Protein AF-A0A6J8EPA1-F1 (afdb_monomer)

Foldseek 3Di:
DPPDDDPPPPLVPAAEDEPFQDADALDLSCQVVLVCVVPRNHHYPPPFPRAAHNDDDPRGRPTSPPRDDDCVNNPVDDPVVVVVVVVVVVVVVVVVVVVVCVVVVVVVVVVVVVVVVVVVVVVPDDPDDPVDDDPDPDDDDDDPVCVCVCVPPVPDDDD

Mean predicted aligned error: 15.1 Å

Organism: Mytilus coruscus (NCBI:txid42192)

InterPro domains:
  IPR000483 Cysteine-rich flanking region, C-terminal [SM00082] (22-75)
  IPR032675 Leucine-rich repeat domain superfamily [G3DSA:3.80.10.10] (2-78)

Nearest PDB structures (foldseek):
  5zsm-assembly1_B  TM=8.276E-01  e=1.969E-02  Macaca mulatta
  5zsl-assembly1_B  TM=8.264E-01  e=2.258E-02  Macaca mulatta
  8tty-assembly1_B  TM=8.075E-01  e=1.839E-02  Macaca mulatta
  5zsc-assembly1_B  TM=8.285E-01  e=2.417E-02  Macaca mulatta
  5az5-assembly2_C  TM=7.723E-01  e=2.417E-02  Homo sapiens

Radius of gyration: 40.11 Å; Cα contacts (8 Å, |Δi|>4): 91; chains: 1; bounding box: 76×35×105 Å

Structure (mmCIF, N/CA/C/O backbone):
data_AF-A0A6J8EPA1-F1
#
_entry.id   AF-A0A6J8EPA1-F1
#
loop_
_atom_site.group_PDB
_atom_site.id
_atom_site.type_symbol
_atom_site.label_atom_id
_atom_site.label_alt_id
_atom_site.label_comp_id
_atom_site.label_asym_id
_atom_site.label_entity_id
_atom_site.label_seq_id
_atom_site.pdbx_PDB_ins_code
_atom_site.Cartn_x
_atom_site.Cartn_y
_atom_site.Cartn_z
_atom_site.occupancy
_atom_site.B_iso_or_equiv
_atom_site.auth_seq_id
_atom_site.auth_comp_id
_atom_site.auth_asym_id
_atom_site.auth_atom_id
_atom_site.pdbx_PDB_model_num
ATOM 1 N N . MET A 1 1 ? -17.189 4.425 3.101 1.00 43.25 1 MET A N 1
ATOM 2 C CA . MET A 1 1 ? -17.681 3.797 4.345 1.00 43.25 1 MET A CA 1
ATOM 3 C C . MET A 1 1 ? -17.749 2.300 4.118 1.00 43.25 1 MET A C 1
ATOM 5 O O . MET A 1 1 ? -18.581 1.865 3.343 1.00 43.25 1 MET A O 1
ATOM 9 N N . ASN A 1 2 ? -16.855 1.535 4.739 1.00 44.28 2 ASN A N 1
ATOM 10 C CA . ASN A 1 2 ? -16.958 0.081 4.795 1.00 44.28 2 ASN A CA 1
ATOM 11 C C . ASN A 1 2 ? -16.895 -0.291 6.286 1.00 44.28 2 ASN A C 1
ATOM 13 O O . ASN A 1 2 ? -15.820 -0.346 6.874 1.00 44.28 2 ASN A O 1
ATOM 17 N N . LYS A 1 3 ? -18.068 -0.352 6.928 1.00 54.31 3 LYS A N 1
ATOM 18 C CA . LYS A 1 3 ? -18.274 -0.686 8.348 1.00 54.31 3 LYS A CA 1
ATOM 19 C C . LYS A 1 3 ? -19.400 -1.715 8.364 1.00 54.31 3 LYS A C 1
ATOM 21 O O . LYS A 1 3 ? -20.565 -1.368 8.219 1.00 54.31 3 LYS A O 1
ATOM 26 N N . THR A 1 4 ? -19.030 -2.984 8.392 1.00 56.78 4 THR A N 1
ATOM 27 C CA . THR A 1 4 ? -19.782 -4.089 7.784 1.00 56.78 4 THR A CA 1
ATOM 28 C C . THR A 1 4 ? -21.061 -4.558 8.482 1.00 56.78 4 THR A C 1
ATOM 30 O O . THR A 1 4 ? -21.581 -5.580 8.054 1.00 56.78 4 THR A O 1
ATOM 33 N N . SER A 1 5 ? -21.634 -3.884 9.487 1.00 56.91 5 SER A N 1
ATOM 34 C CA . SER A 1 5 ? -22.882 -4.417 10.085 1.00 56.91 5 SER A CA 1
ATOM 35 C C . SER A 1 5 ? -23.675 -3.509 11.033 1.00 56.91 5 SER A C 1
ATOM 37 O O . SER A 1 5 ? -24.444 -4.023 11.841 1.00 56.91 5 SER A O 1
ATOM 39 N N . LEU A 1 6 ? -23.556 -2.184 10.966 1.00 56.22 6 LEU A N 1
ATOM 40 C CA . LEU A 1 6 ? -24.627 -1.340 11.509 1.00 56.22 6 LEU A CA 1
ATOM 41 C C . LEU A 1 6 ? -25.328 -0.721 10.303 1.00 56.22 6 LEU A C 1
ATOM 43 O O . LEU A 1 6 ? -24.658 -0.007 9.551 1.00 56.22 6 LEU A O 1
ATOM 47 N N . PRO A 1 7 ? -26.619 -1.037 10.055 1.00 50.91 7 PRO A N 1
ATOM 48 C CA . PRO A 1 7 ? -27.343 -0.403 8.970 1.00 50.91 7 PRO A CA 1
ATOM 49 C C . PRO A 1 7 ? -27.242 1.107 9.152 1.00 50.91 7 PRO A C 1
ATOM 51 O O . PRO A 1 7 ? -27.019 1.593 10.262 1.00 50.91 7 PRO A O 1
ATOM 54 N N . SER A 1 8 ? -27.435 1.848 8.069 1.00 50.97 8 SER A N 1
ATOM 55 C CA . SER A 1 8 ? -27.544 3.308 8.030 1.00 50.97 8 SER A CA 1
ATOM 56 C C . SER A 1 8 ? -28.725 3.863 8.851 1.00 50.97 8 SER A C 1
ATOM 58 O O . SER A 1 8 ? -29.326 4.865 8.476 1.00 50.97 8 SER A O 1
ATOM 60 N N . ILE A 1 9 ? -29.090 3.222 9.964 1.00 55.19 9 ILE A N 1
ATOM 61 C CA . ILE A 1 9 ? -29.705 3.871 11.109 1.00 55.19 9 ILE A CA 1
ATOM 62 C C . ILE A 1 9 ? -28.778 5.030 11.436 1.00 55.19 9 ILE A C 1
ATOM 64 O O . ILE A 1 9 ? -27.605 4.839 11.766 1.00 55.19 9 ILE A O 1
ATOM 68 N N . SER A 1 10 ? -29.300 6.239 11.282 1.00 60.09 10 SER A N 1
ATOM 69 C CA . SER A 1 10 ? -28.633 7.432 11.761 1.00 60.09 10 SER A CA 1
ATOM 70 C C . SER A 1 10 ? -28.301 7.203 13.232 1.00 60.09 10 SER A C 1
ATOM 72 O O . SER A 1 10 ? -29.181 7.243 14.089 1.00 60.09 10 SER A O 1
ATOM 74 N N . LEU A 1 11 ? -27.027 6.943 13.540 1.00 64.62 11 LEU A N 1
ATOM 75 C CA . LEU A 1 11 ? -26.559 6.838 14.924 1.00 64.62 11 LEU A CA 1
ATOM 76 C C . LEU A 1 11 ? -26.873 8.125 15.708 1.00 64.62 11 LEU A C 1
ATOM 78 O O . LEU A 1 11 ? -26.832 8.111 16.932 1.00 64.62 11 LEU A O 1
ATOM 82 N N . ASN A 1 12 ? -27.232 9.211 15.013 1.00 67.50 12 ASN A N 1
ATOM 83 C CA . ASN A 1 12 ? -27.652 10.476 15.600 1.00 67.50 12 ASN A CA 1
ATOM 84 C C . ASN A 1 12 ? -29.032 10.412 16.276 1.00 67.50 12 ASN A C 1
ATOM 86 O O . ASN A 1 12 ? -29.280 11.232 17.150 1.00 67.50 12 ASN A O 1
ATOM 90 N N . SER A 1 13 ? -29.926 9.487 15.895 1.00 78.12 13 SER A N 1
ATOM 91 C CA . SER A 1 13 ? -31.251 9.329 16.528 1.00 78.12 13 SER A CA 1
ATOM 92 C C . SER A 1 13 ? -31.332 8.133 17.477 1.00 78.12 13 SER A C 1
ATOM 94 O O . SER A 1 13 ? -32.401 7.824 17.998 1.00 78.12 13 SER A O 1
ATOM 96 N N . LEU A 1 14 ? -30.228 7.408 17.663 1.00 82.00 14 LEU A N 1
ATOM 97 C CA . LEU A 1 14 ? -30.185 6.235 18.522 1.00 82.00 14 LEU A CA 1
ATOM 98 C C . LEU A 1 14 ? -29.968 6.680 19.975 1.00 82.00 14 LEU A C 1
ATOM 100 O O . LEU A 1 14 ? -28.921 7.221 20.305 1.00 82.00 14 LEU A O 1
ATOM 104 N N . GLU A 1 15 ? -30.936 6.449 20.858 1.00 86.62 15 GLU A N 1
ATOM 105 C CA . GLU A 1 15 ? -30.803 6.848 22.270 1.00 86.62 15 GLU A CA 1
ATOM 106 C C . GLU A 1 15 ? -30.093 5.791 23.114 1.00 86.62 15 GLU A C 1
ATOM 108 O O . GLU A 1 15 ? -29.244 6.111 23.947 1.00 86.62 15 GLU A O 1
ATOM 113 N N . GLN A 1 16 ? -30.422 4.517 22.892 1.00 90.50 16 GLN A N 1
ATOM 114 C CA . GLN A 1 16 ? -29.855 3.402 23.638 1.00 90.50 16 GLN A CA 1
ATOM 115 C C . GLN A 1 16 ? -29.625 2.179 22.758 1.00 90.50 16 GLN A C 1
ATOM 117 O O . GLN A 1 16 ? -30.369 1.917 21.814 1.00 90.50 16 GLN A O 1
ATOM 122 N N . ILE A 1 17 ? -28.602 1.403 23.103 1.00 89.44 17 ILE A N 1
ATOM 123 C CA . ILE A 1 17 ? -28.270 0.145 22.443 1.00 89.44 17 ILE A CA 1
ATOM 124 C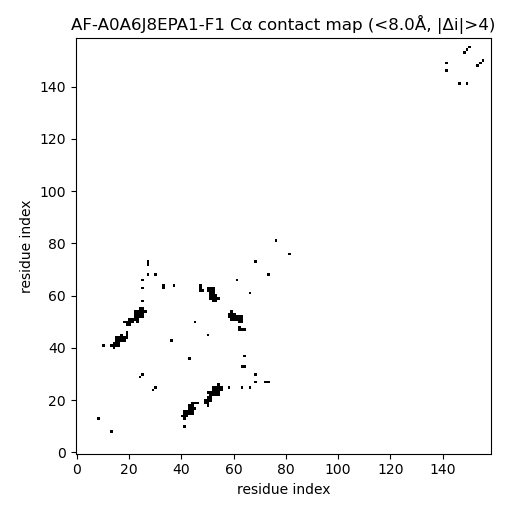 C . ILE A 1 17 ? -27.850 -0.893 23.484 1.00 89.44 17 ILE A C 1
ATOM 126 O O . ILE A 1 17 ? -27.118 -0.586 24.425 1.00 89.44 17 ILE A O 1
ATOM 130 N N . ASN A 1 18 ? -28.312 -2.133 23.327 1.00 91.75 18 ASN A N 1
ATOM 131 C CA . ASN A 1 18 ? -27.897 -3.258 24.159 1.00 91.75 18 ASN A CA 1
ATOM 132 C C . ASN A 1 18 ? -27.276 -4.344 23.281 1.00 91.75 18 ASN A C 1
ATOM 134 O O . ASN A 1 18 ? -27.971 -4.987 22.503 1.00 91.75 18 ASN A O 1
ATOM 138 N N . LEU A 1 19 ? -25.970 -4.544 23.427 1.00 90.69 19 LEU A N 1
ATOM 139 C CA . LEU A 1 19 ? -25.207 -5.605 22.775 1.00 90.69 19 LEU A CA 1
ATOM 140 C C . LEU A 1 19 ? -24.506 -6.501 23.812 1.00 90.69 19 LEU A C 1
ATOM 142 O O . LEU A 1 19 ? -23.521 -7.158 23.477 1.00 90.69 19 LEU A O 1
ATOM 146 N N . GLY A 1 20 ? -24.980 -6.524 25.060 1.00 92.44 20 GLY A N 1
ATOM 147 C CA . GLY A 1 20 ? -24.394 -7.348 26.116 1.00 92.44 20 GLY A CA 1
ATOM 148 C C . GLY A 1 20 ? -24.365 -8.839 25.761 1.00 92.44 20 GLY A C 1
ATOM 149 O O . GLY A 1 20 ? -25.250 -9.348 25.083 1.00 92.44 20 GLY A O 1
ATOM 150 N N . ASP A 1 21 ? -23.327 -9.523 26.233 1.00 91.50 21 ASP A N 1
ATOM 151 C CA . ASP A 1 21 ? -23.055 -10.961 26.106 1.00 91.50 21 ASP A CA 1
ATOM 152 C C . ASP A 1 21 ? -22.854 -11.481 24.672 1.00 91.50 21 ASP A C 1
ATOM 154 O O . ASP A 1 21 ? -22.813 -12.692 24.428 1.00 91.50 21 ASP A O 1
ATOM 158 N N . ASN A 1 22 ? -22.632 -10.572 23.719 1.00 91.19 22 ASN A N 1
ATOM 159 C CA . ASN A 1 22 ? -22.296 -10.934 22.347 1.00 91.19 22 ASN A CA 1
ATOM 160 C C . ASN A 1 22 ? -20.846 -11.440 22.185 1.00 91.19 22 ASN A C 1
ATOM 162 O O . ASN A 1 22 ? -19.944 -11.045 22.928 1.00 91.19 22 ASN A O 1
ATOM 166 N N . PRO A 1 23 ? -20.592 -12.304 21.182 1.00 89.12 23 PRO A N 1
ATOM 167 C CA . PRO A 1 23 ? -19.263 -12.786 20.798 1.00 89.12 23 PRO A CA 1
ATOM 168 C C . PRO A 1 23 ? -18.389 -11.706 20.141 1.00 89.12 23 PRO A C 1
ATOM 170 O O . PRO A 1 23 ? -18.108 -11.769 18.944 1.00 89.12 23 PRO A O 1
ATOM 173 N N . PHE A 1 24 ? -17.926 -10.708 20.888 1.00 88.62 24 PHE A N 1
ATOM 174 C CA . PHE A 1 24 ? -17.080 -9.667 20.303 1.00 88.62 24 PHE A CA 1
ATOM 175 C C . PHE A 1 24 ? -15.730 -10.237 19.861 1.00 88.62 24 PHE A C 1
ATOM 177 O O . PHE A 1 24 ? -14.979 -10.784 20.666 1.00 88.62 24 PHE A O 1
ATOM 184 N N . SER A 1 25 ? -15.392 -10.104 18.581 1.00 87.25 25 SER A N 1
ATOM 185 C CA . SER A 1 25 ? -14.037 -10.405 18.121 1.00 87.25 25 SER A CA 1
ATOM 186 C C . SER A 1 25 ? -13.156 -9.183 18.374 1.00 87.25 25 SER A C 1
ATOM 188 O O . SER A 1 25 ? -13.495 -8.079 17.962 1.00 87.25 25 SER A O 1
ATOM 190 N N . CYS A 1 26 ? -12.055 -9.352 19.102 1.00 87.31 26 CYS A N 1
ATOM 191 C CA . CYS A 1 26 ? -11.146 -8.257 19.439 1.00 87.31 26 CYS A CA 1
ATOM 192 C C . CYS A 1 26 ? -9.965 -8.282 18.477 1.00 87.31 26 CYS A C 1
ATOM 194 O O . CYS A 1 26 ? -8.890 -8.796 18.771 1.00 87.31 26 CYS A O 1
ATOM 196 N N . THR A 1 27 ? -10.232 -7.787 17.268 1.00 84.44 27 THR A N 1
ATOM 197 C CA . THR A 1 27 ? -9.284 -7.756 16.153 1.00 84.44 27 THR A CA 1
ATOM 198 C C . THR A 1 27 ? -9.091 -6.331 15.644 1.00 84.44 27 THR A C 1
ATOM 200 O O . THR A 1 27 ? -9.939 -5.459 15.853 1.00 84.44 27 THR A O 1
ATOM 203 N N . CYS A 1 28 ? -8.011 -6.105 14.895 1.00 83.75 28 CYS A N 1
ATOM 204 C CA . CYS A 1 28 ? -7.730 -4.818 14.257 1.00 83.75 28 CYS A CA 1
ATOM 205 C C . CYS A 1 28 ? -8.856 -4.342 13.328 1.00 83.75 28 CYS A C 1
ATOM 207 O O . CYS A 1 28 ? -9.150 -3.150 13.275 1.00 83.75 28 CYS A O 1
ATOM 209 N N . ASN A 1 29 ? -9.567 -5.267 12.677 1.00 80.06 29 ASN A N 1
ATOM 210 C CA . ASN A 1 29 ? -10.701 -4.947 11.805 1.00 80.06 29 ASN A CA 1
ATOM 211 C C . ASN A 1 29 ? -11.899 -4.354 12.568 1.00 80.06 29 ASN A C 1
ATOM 213 O O . ASN A 1 29 ? -12.747 -3.686 11.978 1.00 80.06 29 ASN A O 1
ATOM 217 N N . GLN A 1 30 ? -11.976 -4.581 13.881 1.00 82.62 30 GLN A N 1
ATOM 218 C CA . GLN A 1 30 ? -13.045 -4.097 14.758 1.00 82.62 30 GLN A CA 1
ATOM 219 C C . GLN A 1 30 ? -12.618 -2.915 15.635 1.00 82.62 30 GLN A C 1
ATOM 221 O O . GLN A 1 30 ? -13.439 -2.410 16.400 1.00 82.62 30 GLN A O 1
ATOM 226 N N . LYS A 1 31 ? -11.385 -2.406 15.473 1.00 82.38 31 LYS A N 1
ATOM 227 C CA . LYS A 1 31 ? -10.864 -1.236 16.203 1.00 82.38 31 LYS A CA 1
ATOM 228 C C . LYS A 1 31 ? -11.830 -0.045 16.167 1.00 82.38 31 LYS A C 1
ATOM 230 O O . LYS A 1 31 ? -12.138 0.523 17.213 1.00 82.38 31 LYS A O 1
ATOM 235 N N . TRP A 1 32 ? -12.406 0.243 14.997 1.00 83.31 32 TRP A N 1
ATOM 236 C CA . TRP A 1 32 ? -13.365 1.340 14.811 1.00 83.31 32 TRP A CA 1
ATOM 237 C C . TRP A 1 32 ? -14.588 1.255 15.740 1.00 83.31 32 TRP A C 1
ATOM 239 O O . TRP A 1 32 ? -15.135 2.281 16.137 1.00 83.31 32 TRP A O 1
ATOM 249 N N . PHE A 1 33 ? -15.057 0.043 16.055 1.00 84.50 33 PHE A N 1
ATOM 250 C CA . PHE A 1 33 ? -16.249 -0.167 16.875 1.00 84.50 33 PHE A CA 1
ATOM 251 C C . PHE A 1 33 ? -15.939 0.097 18.347 1.00 84.50 33 PHE A C 1
ATOM 253 O O . PHE A 1 33 ? -16.724 0.740 19.041 1.00 84.50 33 PHE A O 1
ATOM 260 N N . PHE A 1 34 ? -14.765 -0.334 18.809 1.00 83.06 34 PHE A N 1
ATOM 261 C CA . PHE A 1 34 ? -14.302 -0.058 20.167 1.00 83.06 34 PHE A CA 1
ATOM 262 C C . PHE A 1 34 ? -14.043 1.434 20.383 1.00 83.06 34 PHE A C 1
ATOM 264 O O . PHE A 1 34 ? -14.408 1.976 21.424 1.00 83.06 34 PHE A O 1
ATOM 271 N N . GLU A 1 35 ? -13.476 2.119 19.389 1.00 83.88 35 GLU A N 1
ATOM 272 C CA . GLU A 1 35 ? -13.328 3.578 19.407 1.00 83.88 35 GLU A CA 1
ATOM 273 C C . GLU A 1 35 ? -14.687 4.284 19.429 1.00 83.88 35 GLU A C 1
ATOM 275 O O . GLU A 1 35 ? -14.893 5.200 20.224 1.00 83.88 35 GLU A O 1
ATOM 280 N N . TRP A 1 36 ? -15.647 3.810 18.629 1.00 86.12 36 TRP A N 1
ATOM 281 C CA . TRP A 1 36 ? -17.006 4.347 18.632 1.00 86.12 36 TRP A CA 1
ATOM 282 C C . TRP A 1 36 ? -17.689 4.190 19.997 1.00 86.12 36 TRP A C 1
ATOM 284 O O . TRP A 1 36 ? -18.250 5.160 20.498 1.00 86.12 36 TRP A O 1
ATOM 294 N N . ILE A 1 37 ? -17.592 3.022 20.643 1.00 87.44 37 ILE A N 1
ATOM 295 C CA . ILE A 1 37 ? -18.129 2.788 21.998 1.00 87.44 37 ILE A CA 1
ATOM 296 C C . ILE A 1 37 ? -17.572 3.800 23.012 1.00 87.44 37 ILE A C 1
ATOM 298 O O . ILE A 1 37 ? -18.309 4.254 23.882 1.00 87.44 37 ILE A O 1
ATOM 302 N N . LYS A 1 38 ? -16.286 4.160 22.908 1.00 84.00 38 LYS A N 1
ATOM 303 C CA . LYS A 1 38 ? -15.630 5.107 23.829 1.00 84.00 38 LYS A CA 1
ATOM 304 C C . LYS A 1 38 ? -16.076 6.559 23.617 1.00 84.00 38 LYS A C 1
ATOM 306 O O . LYS A 1 38 ? -15.969 7.355 24.543 1.00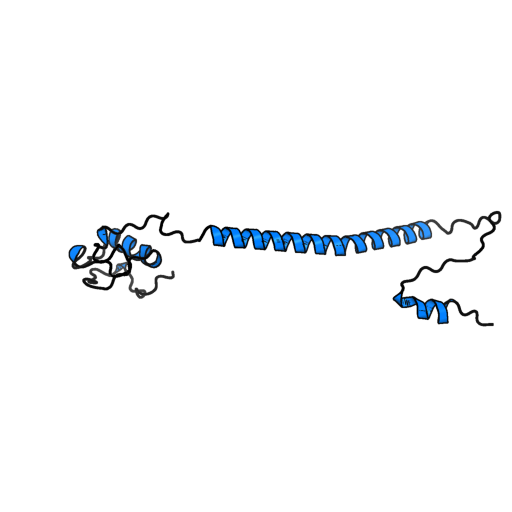 84.00 38 LYS A O 1
ATOM 311 N N . GLN A 1 39 ? -16.539 6.911 22.417 1.00 85.69 39 GLN A N 1
ATOM 312 C CA . GLN A 1 39 ? -16.836 8.296 22.021 1.00 85.69 39 GLN A CA 1
ATOM 313 C C . GLN A 1 39 ? -18.333 8.582 21.828 1.00 85.69 39 GLN A C 1
ATOM 315 O O . GLN A 1 39 ? -18.739 9.741 21.740 1.00 85.69 39 GLN A O 1
ATOM 320 N N . THR A 1 40 ? -19.161 7.544 21.713 1.00 85.62 40 THR A N 1
ATOM 321 C CA . THR A 1 40 ? -20.586 7.687 21.412 1.00 85.62 40 THR A CA 1
ATOM 322 C C . THR A 1 40 ? -21.370 8.287 22.579 1.00 85.62 40 THR A C 1
ATOM 324 O O . THR A 1 40 ? -21.091 8.020 23.744 1.00 85.62 40 THR A O 1
ATOM 327 N N . LYS A 1 41 ? -22.397 9.082 22.258 1.00 86.19 41 LYS A N 1
ATOM 328 C CA . LYS A 1 41 ? -23.375 9.601 23.233 1.00 86.19 41 LYS A CA 1
ATOM 329 C C . LYS A 1 41 ? -24.548 8.642 23.467 1.00 86.19 41 LYS A C 1
ATOM 331 O O . LYS A 1 41 ? -25.353 8.873 24.363 1.00 86.19 41 LYS A O 1
ATOM 336 N N . VAL A 1 42 ? -24.651 7.584 22.659 1.00 88.31 42 VAL A N 1
ATOM 337 C CA . VAL A 1 42 ? -25.691 6.556 22.781 1.00 88.31 42 VAL A CA 1
ATOM 338 C C . VAL A 1 42 ? -25.515 5.817 24.107 1.00 88.31 42 VAL A C 1
ATOM 340 O O . VAL A 1 42 ? -24.413 5.378 24.437 1.00 88.31 42 VAL A O 1
ATOM 343 N N . LYS A 1 43 ? -26.598 5.616 24.859 1.00 91.56 43 LYS A N 1
ATOM 344 C CA . LYS A 1 43 ? -26.574 4.844 26.105 1.00 91.56 43 LYS A CA 1
ATOM 345 C C . LYS A 1 43 ? -26.341 3.361 25.810 1.00 91.56 43 LYS A C 1
ATOM 347 O O . LYS A 1 43 ? -27.222 2.671 25.298 1.00 91.56 43 LYS A O 1
ATOM 352 N N . ILE A 1 44 ? -25.171 2.848 26.177 1.00 92.25 44 ILE A N 1
ATOM 353 C CA . ILE A 1 44 ? -24.828 1.435 25.993 1.00 92.25 44 ILE A CA 1
ATOM 354 C C . ILE A 1 44 ? -25.247 0.641 27.233 1.00 92.25 44 ILE A C 1
ATOM 356 O O . ILE A 1 44 ? -24.617 0.700 28.290 1.00 92.25 44 ILE A O 1
ATOM 360 N N . VAL A 1 45 ? -26.331 -0.119 27.113 1.00 93.88 45 VAL A N 1
ATOM 361 C CA . VAL A 1 45 ? -26.896 -0.898 28.218 1.00 93.88 45 VAL A CA 1
ATOM 362 C C . VAL A 1 45 ? -25.950 -2.039 28.589 1.00 93.88 45 VAL A C 1
ATOM 364 O O . VAL A 1 45 ? -25.517 -2.808 27.730 1.00 93.88 45 VAL A O 1
ATOM 367 N N . GLY A 1 46 ? -25.636 -2.156 29.883 1.00 91.31 46 GLY A N 1
ATOM 368 C CA . GLY A 1 46 ? -24.806 -3.234 30.432 1.00 91.31 46 GLY A CA 1
ATOM 369 C C . GLY A 1 46 ? -23.297 -3.093 30.190 1.00 91.31 46 GLY A C 1
ATOM 370 O O . GLY A 1 46 ? -22.543 -3.991 30.571 1.00 91.31 46 GLY A O 1
ATOM 371 N N . TYR A 1 47 ? -22.842 -2.001 29.571 1.00 91.88 47 TYR A N 1
ATOM 372 C CA . TYR A 1 47 ? -21.418 -1.703 29.413 1.00 91.88 47 TYR A CA 1
ATOM 373 C C . TYR A 1 47 ? -20.835 -1.129 30.718 1.00 91.88 47 TYR A C 1
ATOM 375 O O . TYR A 1 47 ? -21.507 -0.328 31.367 1.00 91.88 47 TYR A O 1
ATOM 383 N N . PRO A 1 48 ? -19.608 -1.509 31.129 1.00 91.94 48 PRO A N 1
ATOM 384 C CA . PRO A 1 48 ? -18.676 -2.418 30.446 1.00 91.94 48 PRO A CA 1
ATOM 385 C C . PRO A 1 48 ? -18.850 -3.910 30.789 1.00 91.94 48 PRO A C 1
ATOM 387 O O . PRO A 1 48 ? -18.287 -4.763 30.109 1.00 91.94 48 PRO A O 1
ATOM 390 N N . ASN A 1 49 ? -19.628 -4.254 31.817 1.00 93.75 49 ASN A N 1
ATOM 391 C CA . ASN A 1 49 ? -19.573 -5.576 32.459 1.00 93.75 49 ASN A CA 1
ATOM 392 C C . ASN A 1 49 ? -20.035 -6.750 31.572 1.00 93.75 49 ASN A C 1
ATOM 394 O O . ASN A 1 49 ? -19.528 -7.864 31.714 1.00 93.75 49 ASN A O 1
ATOM 398 N N . ARG A 1 50 ? -20.974 -6.515 30.649 1.00 93.81 50 ARG A N 1
ATOM 399 C CA . ARG A 1 50 ? -21.499 -7.537 29.720 1.00 93.81 50 ARG A CA 1
ATOM 400 C C . ARG A 1 50 ? -20.778 -7.553 28.369 1.00 93.81 50 ARG A C 1
ATOM 402 O O . ARG A 1 50 ? -21.253 -8.165 27.424 1.00 93.81 50 ARG A O 1
ATOM 409 N N . TYR A 1 51 ? -19.653 -6.855 28.235 1.00 91.94 51 TYR A N 1
ATOM 410 C CA . TYR A 1 51 ? -18.966 -6.674 26.956 1.00 91.94 51 TYR A CA 1
ATOM 411 C C . TYR A 1 51 ? -17.561 -7.252 27.060 1.00 91.94 51 TYR A C 1
ATOM 413 O O . TYR A 1 51 ? -16.653 -6.609 27.590 1.00 91.94 51 TYR A O 1
ATOM 421 N N . LYS A 1 52 ? -17.392 -8.481 26.560 1.00 91.25 52 LYS A N 1
ATOM 422 C CA . LYS A 1 52 ? -16.138 -9.242 26.643 1.00 91.25 52 LYS A CA 1
ATOM 423 C C . LYS A 1 52 ? -15.698 -9.787 25.287 1.00 91.25 52 LYS A C 1
ATOM 425 O O . LYS A 1 52 ? -16.532 -10.172 24.469 1.00 91.25 52 LYS A O 1
ATOM 430 N N . CYS A 1 53 ? -14.390 -9.854 25.074 1.00 89.94 53 CYS A N 1
ATOM 431 C CA . CYS A 1 53 ? -13.782 -10.445 23.889 1.00 89.94 53 CYS A CA 1
ATOM 432 C C . CYS A 1 53 ? -13.982 -11.974 23.865 1.00 89.94 53 CYS A C 1
ATOM 434 O O . CYS A 1 53 ? -13.790 -12.652 24.878 1.00 89.94 53 CYS A O 1
ATOM 436 N N . ARG A 1 54 ? -14.345 -12.525 22.699 1.00 87.25 54 ARG A N 1
ATOM 437 C CA . ARG A 1 54 ? -14.513 -13.970 22.448 1.00 87.25 54 ARG A CA 1
ATOM 438 C C . ARG A 1 54 ? -13.408 -14.581 21.565 1.00 87.25 54 ARG A C 1
ATOM 440 O O . ARG A 1 54 ? -13.245 -15.791 21.586 1.00 87.25 54 ARG A O 1
ATOM 447 N N . ASN A 1 55 ? -12.641 -13.778 20.824 1.00 72.75 55 ASN A N 1
ATOM 448 C CA . ASN A 1 55 ? -11.610 -14.218 19.860 1.00 72.75 55 ASN A CA 1
ATOM 449 C C . ASN A 1 55 ? -10.287 -13.463 20.138 1.00 72.75 55 ASN A C 1
ATOM 451 O O . ASN A 1 55 ? -10.392 -12.284 20.467 1.00 72.75 55 ASN A O 1
ATOM 455 N N . SER A 1 56 ? -9.041 -13.952 20.019 1.00 58.03 56 SER A N 1
ATOM 456 C CA . SER A 1 56 ? -8.418 -15.287 19.896 1.00 58.03 56 SER A CA 1
ATOM 457 C C . SER A 1 56 ? -7.155 -15.278 20.790 1.00 58.03 56 SER A C 1
ATOM 459 O O . SER A 1 56 ? -6.540 -14.223 20.962 1.00 58.03 56 SER A O 1
ATOM 461 N N . ASN A 1 57 ? -6.762 -16.441 21.308 1.00 63.97 57 ASN A N 1
ATOM 462 C CA . ASN A 1 57 ? -5.533 -16.745 22.059 1.00 63.97 57 ASN A CA 1
ATOM 463 C C . ASN A 1 57 ? -5.386 -16.094 23.454 1.00 63.97 57 ASN A C 1
ATOM 465 O O . ASN A 1 57 ? -5.572 -16.800 24.439 1.00 63.97 57 ASN A O 1
ATOM 469 N N . GLU A 1 58 ? -5.105 -14.793 23.583 1.00 66.44 58 GLU A N 1
ATOM 470 C CA . GLU A 1 58 ? -4.752 -14.175 24.889 1.00 66.44 58 GLU A CA 1
ATOM 471 C C . GLU A 1 58 ? -5.835 -13.266 25.492 1.00 66.44 58 GLU A C 1
ATOM 473 O O . GLU A 1 58 ? -5.790 -12.933 26.673 1.00 66.44 58 GLU A O 1
ATOM 478 N N . LEU A 1 59 ? -6.835 -12.868 24.702 1.00 73.50 59 LEU A N 1
ATOM 479 C CA . LEU A 1 59 ? -7.797 -11.822 25.090 1.00 73.50 59 LEU A CA 1
ATOM 480 C C . LEU A 1 59 ? -9.166 -12.383 25.505 1.00 73.50 59 LEU A C 1
ATOM 482 O O . LEU A 1 59 ? -10.124 -11.630 25.678 1.00 73.50 59 LEU A O 1
ATOM 486 N N . VAL A 1 60 ? -9.303 -13.705 25.635 1.00 81.56 60 VAL A N 1
ATOM 487 C CA . VAL A 1 60 ? -10.591 -14.344 25.945 1.00 81.56 60 VAL A CA 1
ATOM 488 C C . VAL A 1 60 ? -11.087 -13.887 27.316 1.00 81.56 60 VAL A C 1
ATOM 490 O O . VAL A 1 60 ? -10.396 -14.008 28.321 1.00 81.56 60 VAL A O 1
ATOM 493 N N . GLY A 1 61 ? -12.312 -13.361 27.363 1.00 82.81 61 GLY A N 1
ATOM 494 C CA . GLY A 1 61 ? -12.928 -12.896 28.605 1.00 82.81 61 GLY A CA 1
ATOM 495 C C . GLY A 1 61 ? -12.472 -11.510 29.071 1.00 82.81 61 GLY A C 1
ATOM 496 O O . GLY A 1 61 ? -13.070 -10.984 30.012 1.00 82.81 61 GLY A O 1
ATOM 497 N N . GLN A 1 62 ? -11.498 -10.886 28.397 1.00 88.25 62 GLN A N 1
ATOM 498 C CA . GLN A 1 62 ? -11.112 -9.503 28.667 1.00 88.25 62 GLN A CA 1
ATOM 499 C C . GLN A 1 62 ? -12.274 -8.556 28.347 1.00 88.25 62 GLN A C 1
ATOM 501 O O . GLN A 1 62 ? -12.992 -8.736 27.356 1.00 88.25 62 GLN A O 1
ATOM 506 N N . PHE A 1 63 ? -12.468 -7.536 29.183 1.00 90.12 63 PHE A N 1
ATOM 507 C CA . PHE A 1 63 ? -13.483 -6.523 28.933 1.00 90.12 63 PHE A CA 1
ATOM 508 C C . PHE A 1 63 ? -13.105 -5.642 27.744 1.00 90.12 63 PHE A C 1
ATOM 510 O O . PHE A 1 63 ? -11.965 -5.201 27.611 1.00 90.12 63 PHE A O 1
ATOM 517 N N . LEU A 1 64 ? -14.103 -5.291 26.931 1.00 89.50 64 LEU A N 1
ATOM 518 C CA . LEU A 1 64 ? -13.918 -4.409 25.773 1.00 89.50 64 LEU A CA 1
ATOM 519 C C . LEU A 1 64 ? -13.347 -3.035 26.155 1.00 89.50 64 LEU A C 1
ATOM 521 O O . LEU A 1 64 ? -12.641 -2.430 25.353 1.00 89.50 64 LEU A O 1
ATOM 525 N N . LYS A 1 65 ? -13.623 -2.549 27.374 1.00 87.81 65 LYS A N 1
ATOM 526 C CA . LYS A 1 65 ? -13.072 -1.280 27.879 1.00 87.81 65 LYS A CA 1
ATOM 527 C C . LYS A 1 65 ? -11.542 -1.285 27.987 1.00 87.81 65 LYS A C 1
ATOM 529 O O . LYS A 1 65 ? -10.930 -0.236 27.800 1.00 87.81 65 LYS A O 1
ATOM 534 N N . ASP A 1 66 ? -10.957 -2.451 28.25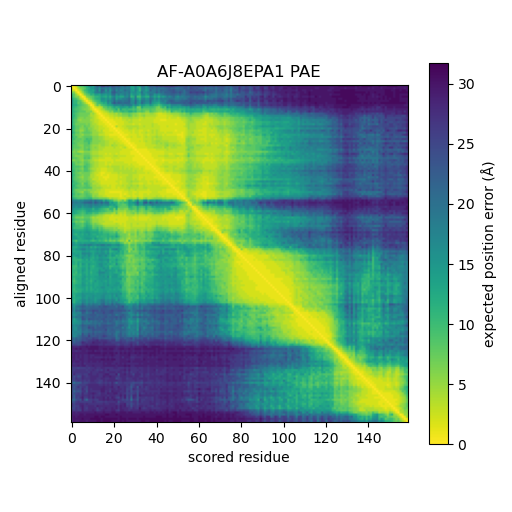5 1.00 87.62 66 ASP A N 1
ATOM 535 C CA . ASP A 1 66 ? -9.528 -2.622 28.524 1.00 87.62 66 ASP A CA 1
ATOM 536 C C . ASP A 1 66 ? -8.762 -3.011 27.248 1.00 87.62 66 ASP A C 1
ATOM 538 O O . ASP A 1 66 ? -7.536 -2.938 27.203 1.00 87.62 66 ASP A O 1
ATOM 542 N N . TYR A 1 67 ? -9.476 -3.381 26.181 1.00 84.69 67 TYR A N 1
ATOM 543 C CA . TYR A 1 67 ? -8.879 -3.631 24.877 1.00 84.69 67 TYR A CA 1
ATOM 544 C C . TYR A 1 67 ? -8.482 -2.301 24.214 1.00 84.69 67 TYR A C 1
ATOM 546 O O . TYR A 1 67 ? -9.321 -1.452 23.884 1.00 84.69 67 TYR A O 1
ATOM 554 N N . ASN A 1 68 ? -7.176 -2.110 24.025 1.00 83.38 68 ASN A N 1
ATOM 555 C CA . ASN A 1 68 ? -6.614 -0.943 23.354 1.00 83.38 68 ASN A CA 1
ATOM 556 C C . ASN A 1 68 ? -5.545 -1.369 22.336 1.00 83.38 68 ASN A C 1
ATOM 558 O O . ASN A 1 68 ? -4.361 -1.398 22.669 1.00 83.38 68 ASN A O 1
ATOM 562 N N . PRO A 1 69 ? -5.943 -1.738 21.109 1.00 79.88 69 PRO A N 1
ATOM 563 C CA . PRO A 1 69 ? -4.991 -2.143 20.089 1.00 79.88 69 PRO A CA 1
ATOM 564 C C . PRO A 1 69 ? -4.146 -0.948 19.627 1.00 79.88 69 PRO A C 1
ATOM 566 O O . PRO A 1 69 ? -4.650 -0.014 18.989 1.00 79.88 69 PRO A O 1
ATOM 569 N N . THR A 1 70 ? -2.850 -0.996 19.928 1.00 77.31 70 THR A N 1
ATOM 570 C CA . THR A 1 70 ? -1.851 -0.037 19.446 1.00 77.31 70 THR A CA 1
ATOM 571 C C . THR A 1 70 ? -1.712 -0.120 17.927 1.00 77.31 70 THR A C 1
ATOM 573 O O . THR A 1 70 ? -1.867 -1.193 17.336 1.00 77.31 70 THR A O 1
ATOM 576 N N . ASP A 1 71 ? -1.371 0.998 17.287 1.00 73.50 71 ASP A N 1
ATOM 577 C CA . ASP A 1 71 ? -1.144 1.043 15.834 1.00 73.50 71 ASP A CA 1
ATOM 578 C C . ASP A 1 71 ? 0.026 0.148 15.393 1.00 73.50 71 ASP A C 1
ATOM 580 O O . ASP A 1 71 ? 0.036 -0.362 14.274 1.00 73.50 71 ASP A O 1
ATOM 584 N N . ASP A 1 72 ? 0.956 -0.143 16.306 1.00 67.62 72 ASP A N 1
ATOM 585 C CA . ASP A 1 72 ? 2.046 -1.095 16.082 1.00 67.62 72 ASP A CA 1
ATOM 586 C C . ASP A 1 72 ? 1.572 -2.546 15.925 1.00 67.62 72 ASP A C 1
ATOM 588 O O . ASP A 1 72 ? 2.171 -3.301 15.158 1.00 67.62 72 ASP A O 1
ATOM 592 N N . ILE A 1 73 ? 0.499 -2.933 16.627 1.00 73.75 73 ILE A N 1
ATOM 593 C CA . ILE A 1 73 ? -0.120 -4.265 1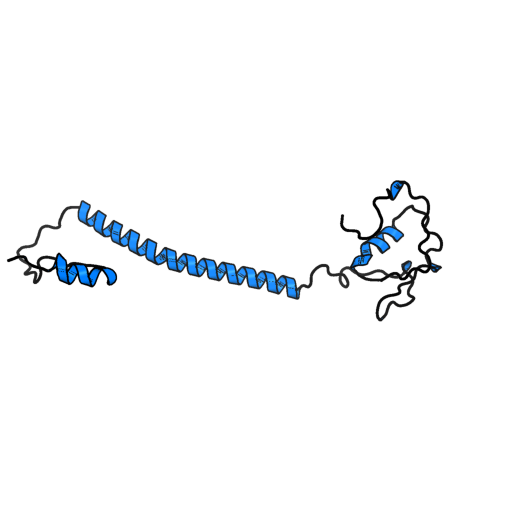6.522 1.00 73.75 73 ILE A CA 1
ATOM 594 C C . ILE A 1 73 ? -1.065 -4.288 15.316 1.00 73.75 73 ILE A C 1
ATOM 596 O O . ILE A 1 73 ? -1.099 -5.251 14.552 1.00 73.75 73 ILE A O 1
ATOM 600 N N . CYS A 1 74 ? -1.798 -3.195 15.104 1.00 79.19 74 CYS A N 1
ATOM 601 C CA . CYS A 1 74 ? -2.753 -3.052 14.015 1.00 79.19 74 CYS A CA 1
ATOM 602 C C . CYS A 1 74 ? -2.183 -2.297 12.822 1.00 79.19 74 CYS A C 1
ATOM 604 O O . CYS A 1 74 ? -2.752 -1.301 12.375 1.00 79.19 74 CYS A O 1
ATOM 606 N N . LYS A 1 75 ? -1.083 -2.811 12.265 1.00 76.00 75 LYS A N 1
ATOM 607 C CA . LYS A 1 75 ? -0.533 -2.264 11.027 1.00 76.00 75 LYS A CA 1
ATOM 608 C C . LYS A 1 75 ? -1.489 -2.568 9.868 1.00 76.00 75 LYS A C 1
ATOM 610 O O . LYS A 1 75 ? -1.733 -3.741 9.585 1.00 76.00 75 LYS A O 1
ATOM 615 N N . PRO A 1 76 ? -2.009 -1.548 9.161 1.00 69.06 76 PRO A N 1
ATOM 616 C CA . PRO A 1 76 ? -2.865 -1.767 7.993 1.00 69.06 76 PRO A CA 1
ATOM 617 C C . PRO A 1 76 ? -2.102 -2.411 6.828 1.00 69.06 76 PRO A C 1
ATOM 619 O O . PRO A 1 76 ? -2.707 -3.031 5.958 1.00 69.06 76 PRO A O 1
ATOM 622 N N . TRP A 1 77 ? -0.773 -2.284 6.827 1.00 71.31 77 TRP A N 1
ATOM 623 C CA . TRP A 1 77 ? 0.108 -2.782 5.781 1.00 71.31 77 TRP A CA 1
ATOM 624 C C . TRP A 1 77 ? 1.229 -3.616 6.386 1.00 71.31 77 TRP A C 1
ATOM 626 O O . TRP A 1 77 ? 1.854 -3.218 7.371 1.00 71.31 77 TRP A O 1
ATOM 636 N N . ASN A 1 78 ? 1.516 -4.761 5.771 1.00 80.19 78 ASN A N 1
ATOM 637 C CA . ASN A 1 78 ? 2.687 -5.545 6.128 1.00 80.19 78 ASN A CA 1
ATOM 638 C C . ASN A 1 78 ? 3.926 -4.912 5.462 1.00 80.19 78 ASN A C 1
ATOM 640 O O . ASN A 1 78 ? 3.977 -4.881 4.229 1.00 80.19 78 ASN A O 1
ATOM 644 N N . PRO A 1 79 ? 4.922 -4.434 6.234 1.00 82.19 79 PRO A N 1
ATOM 645 C CA . PRO A 1 79 ? 6.083 -3.740 5.683 1.00 82.19 79 PRO A CA 1
ATOM 646 C C . PRO A 1 79 ? 6.868 -4.604 4.686 1.00 82.19 79 PRO A C 1
ATOM 648 O O . PRO A 1 79 ? 7.343 -4.097 3.672 1.00 82.19 79 PRO A O 1
ATOM 651 N N . LEU A 1 80 ? 6.938 -5.921 4.907 1.00 83.94 80 LEU A N 1
ATOM 652 C CA . LEU A 1 80 ? 7.604 -6.844 3.984 1.00 83.94 80 LEU A CA 1
ATOM 653 C C . LEU A 1 80 ? 6.872 -6.914 2.640 1.00 83.94 80 LEU A C 1
ATOM 655 O O . LEU A 1 80 ? 7.499 -6.870 1.583 1.00 83.94 80 LEU A O 1
ATOM 659 N N . TYR A 1 81 ? 5.539 -6.955 2.677 1.00 87.38 81 TYR A N 1
ATOM 660 C CA . TYR A 1 81 ? 4.712 -6.969 1.473 1.00 87.38 81 TYR A CA 1
ATOM 661 C C . TYR A 1 81 ? 4.813 -5.649 0.701 1.00 87.38 81 TYR A C 1
ATOM 663 O O . TYR A 1 81 ? 4.985 -5.654 -0.518 1.00 87.38 81 TYR A O 1
ATOM 671 N N . THR A 1 82 ? 4.791 -4.509 1.401 1.00 87.12 82 THR A N 1
ATOM 672 C CA . THR A 1 82 ? 4.970 -3.199 0.757 1.00 87.12 82 THR A CA 1
ATOM 673 C C . THR A 1 82 ? 6.349 -3.062 0.119 1.00 87.12 82 THR A C 1
ATOM 675 O O . THR A 1 82 ? 6.455 -2.563 -0.999 1.00 87.12 82 THR A O 1
ATOM 678 N N . MET A 1 83 ? 7.400 -3.559 0.780 1.00 90.81 83 MET A N 1
ATOM 679 C CA . MET A 1 83 ? 8.752 -3.548 0.220 1.00 90.81 83 MET A CA 1
ATOM 680 C C . MET A 1 83 ? 8.864 -4.433 -1.023 1.00 90.81 83 MET A C 1
ATOM 682 O O . MET A 1 83 ? 9.456 -4.012 -2.016 1.00 90.81 83 MET A O 1
ATOM 686 N N . ALA A 1 84 ? 8.252 -5.619 -1.008 1.00 94.00 84 ALA A N 1
ATOM 687 C CA . ALA A 1 84 ? 8.250 -6.522 -2.155 1.00 94.00 84 ALA A CA 1
ATOM 688 C C . ALA A 1 84 ? 7.576 -5.897 -3.391 1.00 94.00 84 ALA A C 1
ATOM 690 O O . ALA A 1 84 ? 8.113 -5.995 -4.497 1.00 94.00 84 ALA A O 1
ATOM 691 N N . ILE A 1 85 ? 6.441 -5.207 -3.213 1.00 93.75 85 ILE A N 1
ATOM 692 C CA . ILE A 1 85 ? 5.749 -4.510 -4.311 1.00 93.75 85 ILE A CA 1
ATOM 693 C C . ILE A 1 85 ? 6.640 -3.420 -4.907 1.00 93.75 85 ILE A C 1
ATOM 695 O O . ILE A 1 85 ? 6.801 -3.360 -6.124 1.00 93.75 85 ILE A O 1
ATOM 699 N N . VAL A 1 86 ? 7.237 -2.573 -4.064 1.00 95.31 86 VAL A N 1
ATOM 700 C CA . VAL A 1 86 ? 8.074 -1.455 -4.527 1.00 95.31 86 VAL A CA 1
ATOM 701 C C . VAL A 1 86 ? 9.280 -1.962 -5.318 1.00 95.31 86 VAL A C 1
ATOM 703 O O . VAL A 1 86 ? 9.548 -1.462 -6.409 1.00 95.31 86 VAL A O 1
ATOM 706 N N . LEU A 1 87 ? 9.965 -2.994 -4.817 1.00 96.44 87 LEU A N 1
ATOM 707 C CA . LEU A 1 87 ? 11.100 -3.611 -5.511 1.00 96.44 87 LEU A CA 1
ATOM 708 C C . LEU A 1 87 ? 10.691 -4.218 -6.855 1.00 96.44 87 LEU A C 1
ATOM 710 O O . LEU A 1 87 ? 11.398 -4.053 -7.848 1.00 96.44 87 LEU A O 1
ATOM 714 N N . SER A 1 88 ? 9.530 -4.870 -6.902 1.00 96.44 88 SER A N 1
ATOM 715 C CA . SER A 1 88 ? 9.005 -5.464 -8.133 1.00 96.44 88 SER A CA 1
ATOM 716 C C . SER A 1 88 ? 8.693 -4.395 -9.182 1.00 96.44 88 SER A C 1
ATOM 718 O O . SER A 1 88 ? 9.103 -4.521 -10.333 1.00 96.44 88 SER A O 1
ATOM 720 N N . LEU A 1 89 ? 8.029 -3.304 -8.786 1.00 97.25 89 LEU A N 1
ATOM 721 C CA . LEU A 1 89 ? 7.713 -2.188 -9.684 1.00 97.25 89 LEU A CA 1
ATOM 722 C C . LEU A 1 89 ? 8.974 -1.504 -10.220 1.00 97.25 89 LEU A C 1
ATOM 724 O O . LEU A 1 89 ? 9.043 -1.173 -11.403 1.00 97.25 89 LEU A O 1
ATOM 728 N N . PHE A 1 90 ? 9.982 -1.326 -9.365 1.00 97.31 90 PHE A N 1
ATOM 729 C CA . PHE A 1 90 ? 11.261 -0.744 -9.759 1.00 97.31 90 PHE A CA 1
ATOM 730 C C . PHE A 1 90 ? 12.047 -1.657 -10.713 1.00 97.31 90 PHE A C 1
ATOM 732 O O . PHE A 1 90 ? 12.626 -1.191 -11.690 1.00 97.31 90 PHE A O 1
ATOM 739 N N . GLY A 1 91 ? 12.018 -2.973 -10.487 1.00 97.12 91 GLY A N 1
ATOM 740 C CA . GLY A 1 91 ? 12.616 -3.942 -11.4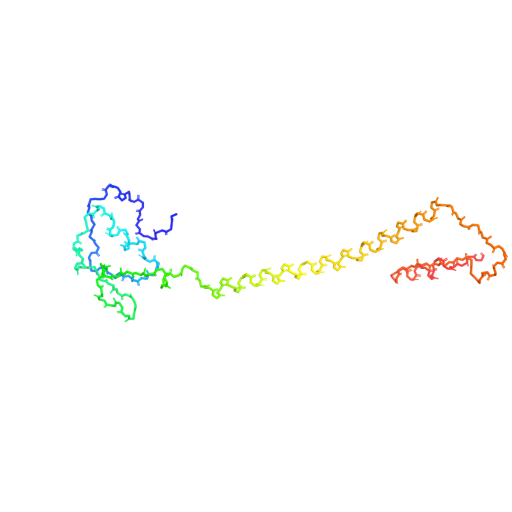06 1.00 97.12 91 GLY A CA 1
ATOM 741 C C . GLY A 1 91 ? 11.963 -3.909 -12.789 1.00 97.12 91 GLY A C 1
ATOM 742 O O . GLY A 1 91 ? 12.657 -3.857 -13.804 1.00 97.12 91 GLY A O 1
ATOM 743 N N . VAL A 1 92 ? 10.627 -3.871 -12.842 1.00 97.94 92 VAL A N 1
ATOM 744 C CA . VAL A 1 92 ? 9.880 -3.795 -14.108 1.00 97.94 92 VAL A CA 1
ATOM 745 C C . VAL A 1 92 ? 10.179 -2.495 -14.855 1.00 97.94 92 VAL A C 1
ATOM 747 O O . VAL A 1 92 ? 10.411 -2.536 -16.063 1.00 97.94 92 VAL A O 1
ATOM 750 N N . SER A 1 93 ? 10.225 -1.350 -14.168 1.00 96.75 93 SER A N 1
ATOM 751 C CA . SER A 1 93 ? 10.517 -0.071 -14.825 1.00 96.75 93 SER A CA 1
ATOM 752 C C . SER A 1 93 ? 11.922 -0.045 -15.435 1.00 96.75 93 SER A C 1
ATOM 754 O O . SER A 1 93 ? 12.079 0.399 -16.572 1.00 96.75 93 SER A O 1
ATOM 756 N N . ILE A 1 94 ? 12.926 -0.598 -14.744 1.00 97.38 94 ILE A N 1
ATOM 757 C CA . ILE A 1 94 ? 14.290 -0.732 -15.275 1.00 97.38 94 ILE A CA 1
ATOM 758 C C . ILE A 1 94 ? 14.310 -1.613 -16.525 1.00 97.38 94 ILE A C 1
ATOM 760 O O . ILE A 1 94 ? 14.901 -1.223 -17.532 1.00 97.38 94 ILE A O 1
ATOM 764 N N . LEU A 1 95 ? 13.653 -2.775 -16.493 1.00 96.94 95 LEU A N 1
ATOM 765 C CA . LEU A 1 95 ? 13.602 -3.678 -17.646 1.00 96.94 95 LEU A CA 1
ATOM 766 C C . LEU A 1 95 ? 12.971 -3.000 -18.866 1.00 96.94 95 LEU A C 1
ATOM 768 O O . LEU A 1 95 ? 13.515 -3.089 -19.967 1.00 96.94 95 LEU A O 1
ATOM 772 N N . VAL A 1 96 ? 11.875 -2.265 -18.667 1.00 97.00 96 VAL A N 1
ATOM 773 C CA . VAL A 1 96 ? 11.229 -1.491 -19.735 1.00 97.00 96 VAL A CA 1
ATOM 774 C C . VAL A 1 96 ? 12.185 -0.438 -20.297 1.00 97.00 96 VAL A C 1
ATOM 776 O O . VAL A 1 96 ? 12.320 -0.336 -21.514 1.00 97.00 96 VAL A O 1
ATOM 779 N N . ILE A 1 97 ? 12.903 0.303 -19.447 1.00 95.50 97 ILE A N 1
ATOM 780 C CA . ILE A 1 97 ? 13.876 1.313 -19.895 1.00 95.50 97 ILE A CA 1
ATOM 781 C C . ILE A 1 97 ? 14.997 0.671 -20.722 1.00 95.50 97 ILE A C 1
ATOM 783 O O . ILE A 1 97 ? 15.332 1.191 -21.785 1.00 95.50 97 ILE A O 1
ATOM 787 N N . ILE A 1 98 ? 15.549 -0.465 -20.285 1.00 95.06 98 ILE A N 1
ATOM 788 C CA . ILE A 1 98 ? 16.606 -1.183 -21.016 1.00 95.06 98 ILE A CA 1
ATOM 789 C C . ILE A 1 98 ? 16.115 -1.601 -22.406 1.00 95.06 98 ILE A C 1
ATOM 791 O O . ILE A 1 98 ? 16.805 -1.361 -23.398 1.00 95.06 98 ILE A O 1
ATOM 795 N N . ILE A 1 99 ? 14.913 -2.176 -22.495 1.00 93.94 99 ILE A N 1
ATOM 796 C CA . ILE A 1 99 ? 14.310 -2.590 -23.769 1.00 93.94 99 ILE A CA 1
ATOM 797 C C . ILE A 1 99 ? 14.087 -1.373 -24.675 1.00 93.94 99 ILE A C 1
ATOM 799 O O . ILE A 1 99 ? 14.468 -1.399 -25.846 1.00 93.94 99 ILE A O 1
ATOM 803 N N . CYS A 1 100 ? 13.537 -0.283 -24.134 1.00 92.62 100 CYS A N 1
ATOM 804 C CA . CYS A 1 100 ? 13.339 0.962 -24.872 1.00 92.62 100 CYS A CA 1
ATOM 805 C C . CYS A 1 100 ? 14.660 1.515 -25.418 1.00 92.62 100 CYS A C 1
ATOM 807 O O . CYS A 1 100 ? 14.737 1.866 -26.593 1.00 92.62 100 CYS A O 1
ATOM 809 N N . VAL A 1 101 ? 15.718 1.562 -24.602 1.00 91.94 101 VAL A N 1
ATOM 810 C CA . VAL A 1 101 ? 17.044 2.024 -25.037 1.00 91.94 101 VAL A CA 1
ATOM 811 C C . VAL A 1 101 ? 17.601 1.121 -26.135 1.00 91.94 101 VAL A C 1
ATOM 813 O O . VAL A 1 101 ? 18.084 1.637 -27.141 1.00 91.94 101 VAL A O 1
ATOM 816 N N . TRP A 1 102 ? 17.505 -0.202 -25.986 1.00 89.62 102 TRP A N 1
ATOM 817 C CA . TRP A 1 102 ? 18.000 -1.156 -26.980 1.00 89.62 102 TRP A CA 1
ATOM 818 C C . TRP A 1 102 ? 17.324 -0.972 -28.348 1.00 89.62 102 TRP A C 1
ATOM 820 O O . TRP A 1 102 ? 18.011 -0.853 -29.366 1.00 89.62 102 TRP A O 1
ATOM 830 N N . ILE A 1 103 ? 15.993 -0.844 -28.370 1.00 84.62 103 ILE A N 1
ATOM 831 C CA . ILE A 1 103 ? 15.220 -0.599 -29.599 1.00 84.62 103 ILE A CA 1
ATOM 832 C C . ILE A 1 103 ? 15.563 0.777 -30.195 1.00 84.62 103 ILE A C 1
ATOM 834 O O . ILE A 1 103 ? 15.832 0.900 -31.394 1.00 84.62 103 ILE A O 1
ATOM 838 N N . CYS A 1 104 ? 15.595 1.826 -29.369 1.00 86.06 104 CYS A N 1
ATOM 839 C CA . CYS A 1 104 ? 15.842 3.194 -29.826 1.00 86.06 104 CYS A CA 1
ATOM 840 C C . CYS A 1 104 ? 17.266 3.402 -30.355 1.00 86.06 104 CYS A C 1
ATOM 842 O O . CYS A 1 104 ? 17.450 4.130 -31.329 1.00 86.06 104 CYS A O 1
ATOM 844 N N . GLN A 1 105 ? 18.278 2.758 -29.764 1.00 84.69 105 GLN A N 1
ATOM 845 C CA . GLN A 1 105 ? 19.673 2.919 -30.181 1.00 84.69 105 GLN A CA 1
ATOM 846 C C . GLN A 1 105 ? 19.898 2.506 -31.636 1.00 84.69 105 GLN A C 1
ATOM 848 O O . GLN A 1 105 ? 20.602 3.207 -32.367 1.00 84.69 105 GLN A O 1
ATOM 853 N N . ASN A 1 106 ? 19.305 1.393 -32.072 1.00 77.62 106 ASN A N 1
ATOM 854 C CA . ASN A 1 106 ? 19.485 0.927 -33.444 1.00 77.62 106 ASN A CA 1
ATOM 855 C C . ASN A 1 106 ? 18.782 1.851 -34.449 1.00 77.62 106 ASN A C 1
ATOM 857 O O . ASN A 1 106 ? 19.352 2.189 -35.487 1.00 77.62 106 ASN A O 1
ATOM 861 N N . ASN A 1 107 ? 17.594 2.348 -34.092 1.00 81.12 107 ASN A N 1
ATOM 862 C CA . ASN A 1 107 ? 16.861 3.324 -34.898 1.00 81.12 107 ASN A CA 1
ATOM 863 C C . ASN A 1 107 ? 17.625 4.646 -35.036 1.00 81.12 107 ASN A C 1
ATOM 865 O O . ASN A 1 107 ? 17.745 5.165 -36.141 1.00 81.12 107 ASN A O 1
ATOM 869 N N . ILE A 1 108 ? 18.204 5.170 -33.949 1.00 82.19 108 ILE A N 1
ATOM 870 C CA . ILE A 1 108 ? 19.002 6.406 -33.991 1.00 82.19 108 ILE A CA 1
ATOM 871 C C . ILE A 1 108 ? 20.241 6.220 -34.873 1.00 82.19 108 ILE A C 1
ATOM 873 O O . ILE A 1 108 ? 20.503 7.059 -35.735 1.00 82.19 108 ILE A O 1
ATOM 877 N N . LYS A 1 109 ? 20.983 5.114 -34.710 1.00 83.75 109 LYS A N 1
ATOM 878 C CA . LYS A 1 109 ? 22.158 4.813 -35.546 1.00 83.75 109 LYS A CA 1
ATOM 879 C C . LYS A 1 109 ? 21.791 4.732 -37.029 1.00 83.75 109 LYS A C 1
ATOM 881 O O . LYS A 1 109 ? 22.497 5.309 -37.854 1.00 83.75 109 LYS A O 1
ATOM 886 N N . ASN A 1 110 ? 20.679 4.073 -37.357 1.00 82.50 110 ASN A N 1
ATOM 887 C CA . ASN A 1 110 ? 20.211 3.947 -38.734 1.00 82.50 110 ASN A CA 1
ATOM 888 C C . ASN A 1 110 ? 19.796 5.305 -39.325 1.00 82.50 110 ASN A C 1
ATOM 890 O O . ASN A 1 110 ? 20.231 5.664 -40.416 1.00 82.50 110 ASN A O 1
ATOM 894 N N . THR A 1 111 ? 19.036 6.111 -38.579 1.00 83.81 111 THR A N 1
ATOM 895 C CA . THR A 1 111 ? 18.629 7.454 -39.015 1.00 83.81 111 THR A CA 1
ATOM 896 C C . THR A 1 111 ? 19.835 8.359 -39.254 1.00 83.81 111 THR A C 1
ATOM 898 O O . THR A 1 111 ? 19.906 9.019 -40.287 1.00 83.81 111 THR A O 1
ATOM 901 N N . VAL A 1 112 ? 20.826 8.361 -38.356 1.00 87.00 112 VAL A N 1
ATOM 902 C CA . VAL A 1 112 ? 22.065 9.139 -38.539 1.00 87.00 112 VAL A CA 1
ATOM 903 C C . VAL A 1 112 ? 22.850 8.660 -39.762 1.00 87.00 112 VAL A C 1
ATOM 905 O O . VAL A 1 112 ? 23.357 9.486 -40.521 1.00 87.00 112 VAL A O 1
ATOM 908 N N . HIS A 1 113 ? 22.930 7.346 -39.990 1.00 85.06 113 HIS A N 1
ATOM 909 C CA . HIS A 1 113 ? 23.575 6.785 -41.176 1.00 85.06 113 HIS A CA 1
ATOM 910 C C . HIS A 1 113 ? 22.878 7.240 -42.468 1.00 85.06 113 HIS A C 1
ATOM 912 O O . HIS A 1 113 ? 23.537 7.755 -43.370 1.00 85.06 113 HIS A O 1
ATOM 918 N N . LEU A 1 114 ? 21.547 7.125 -42.537 1.00 84.69 114 LEU A N 1
ATOM 919 C CA . LEU A 1 114 ? 20.755 7.570 -43.687 1.00 84.69 114 LEU A CA 1
ATOM 920 C C . LEU A 1 114 ? 20.896 9.078 -43.926 1.00 84.69 114 LEU A C 1
ATOM 922 O O . LEU A 1 114 ? 21.101 9.503 -45.061 1.00 84.69 114 LEU A O 1
ATOM 926 N N . LEU A 1 115 ? 20.865 9.889 -42.866 1.00 85.38 115 LEU A N 1
ATOM 927 C CA . LEU A 1 115 ? 21.083 11.333 -42.964 1.00 85.38 115 LEU A CA 1
ATOM 928 C C . LEU A 1 115 ? 22.483 11.669 -43.483 1.00 85.38 115 LEU A C 1
ATOM 930 O O . LEU A 1 115 ? 22.609 12.552 -44.326 1.00 85.38 115 LEU A O 1
ATOM 934 N N . ARG A 1 116 ? 23.526 10.953 -43.039 1.00 86.62 116 ARG A N 1
ATOM 935 C CA . ARG A 1 116 ? 24.895 11.128 -43.551 1.00 86.62 116 ARG A CA 1
ATOM 936 C C . ARG A 1 116 ? 24.975 10.804 -45.043 1.00 86.62 116 ARG A C 1
ATOM 938 O O . ARG A 1 116 ? 25.595 11.558 -45.786 1.00 86.62 116 ARG A O 1
ATOM 945 N N . VAL A 1 117 ? 24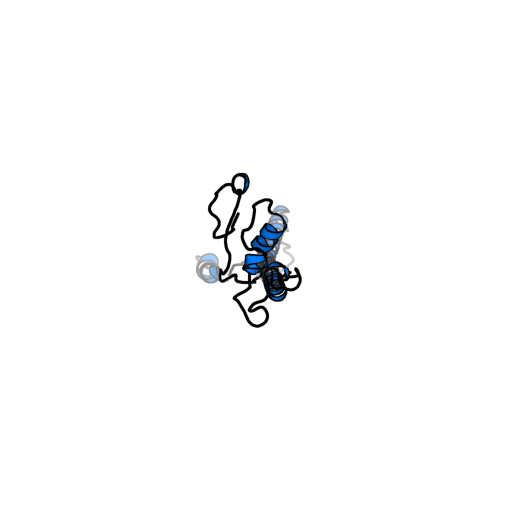.330 9.724 -45.486 1.00 82.25 117 VAL A N 1
ATOM 946 C CA . VAL A 1 117 ? 24.273 9.346 -46.908 1.00 82.25 117 VAL A CA 1
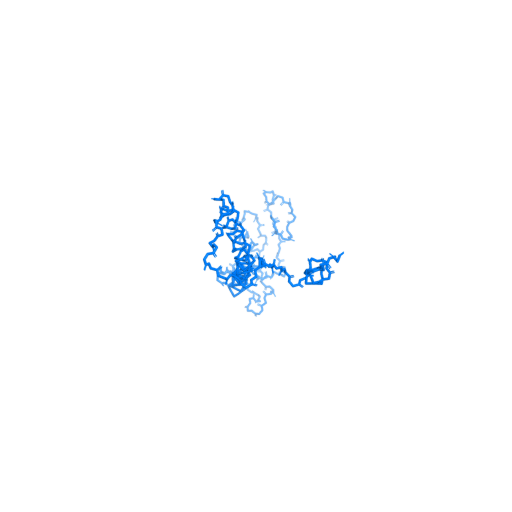ATOM 947 C C . VAL A 1 117 ? 23.558 10.421 -47.731 1.00 82.25 117 VAL A C 1
ATOM 949 O O . VAL A 1 117 ? 24.104 10.881 -48.730 1.00 82.25 117 VAL A O 1
ATOM 952 N N . VAL A 1 118 ? 22.381 10.882 -47.292 1.00 84.75 118 VAL A N 1
ATOM 953 C CA . VAL A 1 118 ? 21.612 11.929 -47.992 1.00 84.75 118 VAL A CA 1
ATOM 954 C C . VAL A 1 118 ? 22.367 13.257 -48.020 1.00 84.75 118 VAL A C 1
ATOM 956 O O . VAL A 1 118 ? 22.383 13.930 -49.047 1.00 84.75 118 VAL A O 1
ATOM 959 N N . TYR A 1 119 ? 23.000 13.641 -46.911 1.00 85.56 119 TYR A N 1
ATOM 960 C CA . TYR A 1 119 ? 23.793 14.864 -46.827 1.00 85.56 119 TYR A CA 1
ATOM 961 C C . TYR A 1 119 ? 24.987 14.827 -47.785 1.00 85.56 119 TYR A C 1
ATOM 963 O O . TYR A 1 119 ? 25.164 15.756 -48.570 1.00 85.56 119 TYR A O 1
ATOM 971 N N . ASN A 1 120 ? 25.749 13.728 -47.784 1.00 78.69 120 ASN A N 1
ATOM 972 C CA . ASN A 1 120 ? 26.875 13.543 -48.700 1.00 78.69 120 ASN 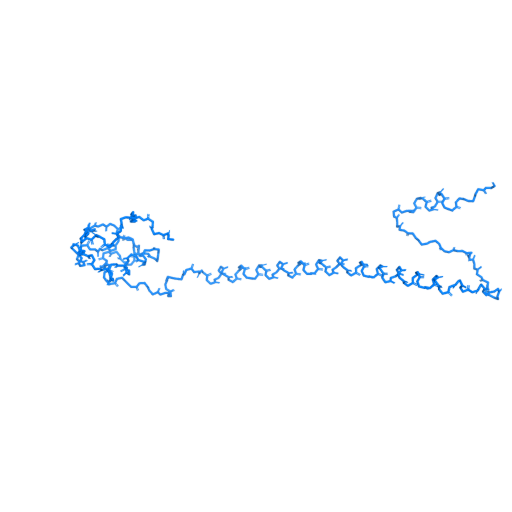A CA 1
ATOM 973 C C . ASN A 1 120 ? 26.417 13.518 -50.165 1.00 78.69 120 ASN A C 1
ATOM 975 O O . ASN A 1 120 ? 27.063 14.122 -51.011 1.00 78.69 120 ASN A O 1
ATOM 979 N N . HIS A 1 121 ? 25.274 12.896 -50.465 1.00 72.38 121 HIS A N 1
ATOM 980 C CA . HIS A 1 121 ? 24.699 12.907 -51.812 1.00 72.38 121 HIS A CA 1
ATOM 981 C C . HIS A 1 121 ? 24.246 14.315 -52.244 1.00 72.38 121 HIS A C 1
ATOM 983 O O . HIS A 1 121 ? 24.367 14.682 -53.411 1.00 72.38 121 HIS A O 1
ATOM 989 N N . ARG A 1 122 ? 23.728 15.135 -51.317 1.00 73.06 122 ARG A N 1
ATOM 990 C CA . ARG A 1 122 ? 23.330 16.527 -51.598 1.00 73.06 122 ARG A CA 1
ATOM 991 C C . ARG A 1 122 ? 24.508 17.455 -51.876 1.00 73.06 122 ARG A C 1
ATOM 993 O O . ARG A 1 122 ? 24.312 18.439 -52.580 1.00 73.06 122 ARG A O 1
ATOM 1000 N N . GLN A 1 123 ? 25.703 17.157 -51.369 1.00 71.25 123 GLN A N 1
ATOM 1001 C CA . GLN A 1 123 ? 26.906 17.933 -51.686 1.00 71.25 123 GLN A CA 1
ATOM 1002 C C . GLN A 1 123 ? 27.439 17.695 -53.114 1.00 71.25 123 GLN A C 1
ATOM 1004 O O . GLN A 1 123 ? 28.412 18.330 -53.511 1.00 71.25 123 GLN A O 1
ATOM 1009 N N . GLY A 1 124 ? 26.762 16.858 -53.910 1.00 61.25 124 GLY A N 1
ATOM 1010 C CA . GLY A 1 124 ? 27.172 16.506 -55.265 1.00 61.25 124 GLY A CA 1
ATOM 1011 C C . GLY A 1 124 ? 28.150 15.335 -55.257 1.00 61.25 124 GLY A C 1
ATOM 1012 O O . GLY A 1 124 ? 28.908 15.142 -54.307 1.00 61.25 124 GLY A O 1
ATOM 1013 N N . HIS A 1 125 ? 28.101 14.511 -56.305 1.00 62.62 125 HIS A N 1
ATOM 1014 C CA . HIS A 1 125 ? 29.033 13.399 -56.470 1.00 62.62 125 HIS A CA 1
ATOM 1015 C C . HIS A 1 125 ? 30.471 13.923 -56.384 1.00 62.62 125 HIS A C 1
ATOM 1017 O O . HIS A 1 125 ? 30.836 14.850 -57.108 1.00 62.62 125 HIS A O 1
ATOM 1023 N N . VAL A 1 126 ? 31.283 13.326 -55.508 1.00 65.12 126 VAL A N 1
ATOM 1024 C CA . VAL A 1 126 ? 32.733 13.535 -55.541 1.00 65.12 126 VAL A CA 1
ATOM 1025 C C . VAL A 1 126 ? 33.194 13.121 -56.936 1.00 65.12 126 VAL A C 1
ATOM 1027 O O . VAL A 1 126 ? 32.890 12.010 -57.373 1.00 65.12 126 VAL A O 1
ATOM 1030 N N . ALA A 1 127 ? 33.846 14.035 -57.656 1.00 64.31 127 ALA A N 1
ATOM 1031 C CA . ALA A 1 127 ? 34.334 13.761 -59.000 1.00 64.31 127 ALA A CA 1
ATOM 1032 C C . ALA A 1 127 ? 35.229 12.515 -58.975 1.00 64.31 127 ALA A C 1
ATOM 1034 O O . ALA A 1 127 ? 36.083 12.373 -58.098 1.00 64.31 127 ALA A O 1
ATOM 1035 N N . PHE A 1 128 ? 34.991 11.603 -59.915 1.00 66.38 128 PHE A N 1
ATOM 1036 C CA . PHE A 1 128 ? 35.779 10.388 -60.056 1.00 66.38 128 PHE A CA 1
ATOM 1037 C C . PHE A 1 128 ? 37.234 10.774 -60.347 1.00 66.38 128 PHE A C 1
ATOM 1039 O O . PHE A 1 128 ? 37.507 11.447 -61.340 1.00 66.38 128 PHE A O 1
ATOM 1046 N N . ASP A 1 129 ? 38.161 10.398 -59.466 1.00 74.25 129 ASP A N 1
ATOM 1047 C CA . ASP A 1 129 ? 39.587 10.615 -59.711 1.00 74.25 129 ASP A CA 1
ATOM 1048 C C . ASP A 1 129 ? 40.099 9.521 -60.651 1.00 74.25 129 ASP A C 1
ATOM 1050 O O . ASP A 1 129 ? 40.367 8.397 -60.227 1.00 74.25 129 ASP A O 1
ATOM 1054 N N . GLU A 1 130 ? 40.225 9.861 -61.933 1.00 71.31 130 GLU A N 1
ATOM 1055 C CA . GLU A 1 130 ? 40.708 8.970 -62.996 1.00 71.31 130 GLU A CA 1
ATOM 1056 C C . GLU A 1 130 ? 42.137 8.443 -62.760 1.00 71.31 130 GLU A C 1
ATOM 1058 O O . GLU A 1 130 ? 42.561 7.506 -63.433 1.00 71.31 130 GLU A O 1
ATOM 1063 N N . ARG A 1 131 ? 42.896 9.008 -61.806 1.00 75.50 131 ARG A N 1
ATOM 1064 C CA . ARG A 1 131 ? 44.234 8.508 -61.440 1.00 75.50 131 ARG A CA 1
ATOM 1065 C C . ARG A 1 131 ? 44.196 7.298 -60.512 1.00 75.50 131 ARG A C 1
ATOM 1067 O O . ARG A 1 131 ? 45.208 6.611 -60.370 1.00 75.50 131 ARG A O 1
ATOM 1074 N N . LEU A 1 132 ? 43.071 7.058 -59.846 1.00 77.69 132 LEU A N 1
ATOM 1075 C CA . LEU A 1 132 ? 42.889 5.922 -58.953 1.00 77.69 132 LEU A CA 1
ATOM 1076 C C . LEU A 1 132 ? 42.278 4.764 -59.751 1.00 77.69 132 LEU A C 1
ATOM 1078 O O . LEU A 1 132 ? 41.157 4.849 -60.243 1.00 77.69 132 LEU A O 1
ATOM 1082 N N . ASN A 1 133 ? 43.014 3.658 -59.868 1.00 79.06 133 ASN A N 1
ATOM 1083 C CA . ASN A 1 133 ? 42.491 2.430 -60.466 1.00 79.06 133 ASN A CA 1
ATOM 1084 C C . ASN A 1 133 ? 41.533 1.746 -59.484 1.00 79.06 133 ASN A C 1
ATOM 1086 O O . ASN A 1 133 ? 41.961 1.004 -58.598 1.00 79.06 133 ASN A O 1
ATOM 1090 N N . TYR A 1 134 ? 40.234 1.993 -59.639 1.00 77.81 134 TYR A N 1
ATOM 1091 C CA . TYR A 1 134 ? 39.196 1.288 -58.892 1.00 77.81 134 TYR A CA 1
ATOM 1092 C C . TYR A 1 134 ? 38.932 -0.092 -59.507 1.00 77.81 134 TYR A C 1
ATOM 1094 O O . TYR A 1 134 ? 38.697 -0.212 -60.705 1.00 77.81 134 TYR A O 1
ATOM 1102 N N . GLU A 1 135 ? 38.924 -1.136 -58.676 1.00 84.06 135 GLU A N 1
ATOM 1103 C CA . GLU A 1 135 ? 38.615 -2.511 -59.105 1.00 84.06 135 GLU A CA 1
ATOM 1104 C C . GLU A 1 135 ? 37.125 -2.697 -59.462 1.00 84.06 135 GLU A C 1
ATOM 1106 O O . GLU A 1 135 ? 36.779 -3.526 -60.302 1.00 84.06 135 GLU A O 1
ATOM 1111 N N . TYR A 1 136 ? 36.231 -1.902 -58.856 1.00 79.44 136 TYR A N 1
ATOM 1112 C CA . TYR A 1 136 ? 34.777 -2.010 -59.014 1.00 79.44 136 TYR A CA 1
ATOM 1113 C C . TYR A 1 136 ? 34.143 -0.664 -59.387 1.00 79.44 136 TYR A C 1
ATOM 1115 O O . TYR A 1 136 ? 34.519 0.375 -58.850 1.00 79.44 136 TYR A O 1
ATOM 1123 N N . HIS A 1 137 ? 33.116 -0.693 -60.245 1.00 72.94 137 HIS A N 1
ATOM 1124 C CA . HIS A 1 137 ? 32.354 0.503 -60.639 1.00 72.94 137 HIS A CA 1
ATOM 1125 C C . HIS A 1 137 ? 31.371 0.985 -59.561 1.00 72.94 137 HIS A C 1
ATOM 1127 O O . HIS A 1 137 ? 31.085 2.175 -59.467 1.00 72.94 137 HIS A O 1
ATOM 1133 N N . ALA A 1 138 ? 30.819 0.064 -58.767 1.00 78.38 138 ALA A N 1
ATOM 1134 C CA . ALA A 1 138 ? 29.884 0.371 -57.691 1.00 78.38 138 ALA A CA 1
ATOM 1135 C C . ALA A 1 138 ? 29.856 -0.758 -56.654 1.00 78.38 138 ALA A C 1
ATOM 1137 O O . ALA A 1 138 ? 30.029 -1.931 -56.991 1.00 78.38 138 ALA A O 1
ATOM 1138 N N . PHE A 1 139 ? 29.561 -0.402 -55.404 1.00 81.81 139 PHE A N 1
ATOM 1139 C CA . PHE A 1 139 ? 29.306 -1.350 -54.322 1.00 81.81 139 PHE A CA 1
ATOM 1140 C C . PHE A 1 139 ? 27.814 -1.357 -53.985 1.00 81.81 139 PHE A C 1
ATOM 1142 O O . PHE A 1 139 ? 27.227 -0.309 -53.723 1.00 81.81 139 PHE A O 1
ATOM 1149 N N . ALA A 1 140 ? 27.201 -2.541 -53.967 1.00 82.38 140 ALA A N 1
ATOM 1150 C CA . ALA A 1 140 ? 25.813 -2.721 -53.552 1.00 82.38 140 ALA A CA 1
ATOM 1151 C C . ALA A 1 140 ? 25.762 -3.199 -52.096 1.00 82.38 140 ALA A C 1
ATOM 1153 O O . ALA A 1 140 ? 26.229 -4.295 -51.782 1.00 82.38 140 ALA A O 1
ATOM 1154 N N . VAL A 1 141 ? 25.179 -2.384 -51.216 1.00 84.75 141 VAL A N 1
ATOM 1155 C CA . VAL A 1 141 ? 24.933 -2.727 -49.809 1.00 84.75 141 VAL A CA 1
ATOM 1156 C C . VAL A 1 141 ? 23.453 -3.052 -49.647 1.00 84.75 141 VAL A C 1
ATOM 1158 O O . VAL A 1 141 ? 22.605 -2.241 -50.008 1.00 84.75 141 VAL A O 1
ATOM 1161 N N . TYR A 1 142 ? 23.140 -4.237 -49.124 1.00 82.81 142 TYR A N 1
ATOM 1162 C CA . TYR A 1 142 ? 21.770 -4.738 -49.015 1.00 82.81 142 TYR A CA 1
ATOM 1163 C C . TYR A 1 142 ? 21.573 -5.565 -47.734 1.00 82.81 142 TYR A C 1
ATOM 1165 O O . TYR A 1 142 ? 22.537 -6.055 -47.141 1.00 82.81 142 TYR A O 1
ATOM 1173 N N . CYS A 1 143 ? 20.322 -5.701 -47.288 1.00 86.31 143 CYS A N 1
ATOM 1174 C CA . CYS A 1 143 ? 19.966 -6.520 -46.129 1.00 86.31 143 CYS A CA 1
ATOM 1175 C C . CYS A 1 143 ? 20.015 -8.013 -46.485 1.00 86.31 143 CYS A C 1
ATOM 1177 O O . CYS A 1 143 ? 19.692 -8.393 -47.604 1.00 86.31 143 CYS A O 1
ATOM 1179 N N . GLY A 1 144 ? 20.337 -8.892 -45.530 1.00 87.56 144 GLY A N 1
ATOM 1180 C CA . GLY A 1 144 ? 20.380 -10.342 -45.773 1.00 87.56 144 GLY A CA 1
ATOM 1181 C C . GLY A 1 144 ? 19.089 -10.923 -46.373 1.00 87.56 144 GLY A C 1
ATOM 1182 O O . GLY A 1 144 ? 19.171 -11.857 -47.167 1.00 87.56 144 GLY A O 1
ATOM 1183 N N . ALA A 1 145 ? 17.928 -10.336 -46.059 1.00 91.00 145 ALA A N 1
ATOM 1184 C CA . ALA A 1 145 ? 16.634 -10.723 -46.627 1.00 91.00 145 ALA A CA 1
ATOM 1185 C C . ALA A 1 145 ? 16.534 -10.476 -48.146 1.00 91.00 145 ALA A C 1
ATOM 1187 O O . ALA A 1 145 ? 15.885 -11.242 -48.849 1.00 91.00 145 ALA A O 1
ATOM 1188 N N . ASP A 1 146 ? 17.233 -9.465 -48.667 1.00 90.69 146 ASP A N 1
ATOM 1189 C CA . ASP A 1 146 ? 17.180 -9.066 -50.080 1.00 90.69 146 ASP A CA 1
ATOM 1190 C C . ASP A 1 146 ? 18.245 -9.772 -50.934 1.00 90.69 146 ASP A C 1
ATOM 1192 O O . ASP A 1 146 ? 18.385 -9.502 -52.129 1.00 90.69 146 ASP A O 1
ATOM 1196 N N . ARG A 1 147 ? 19.023 -10.685 -50.332 1.00 90.44 147 ARG A N 1
ATOM 1197 C CA . ARG A 1 147 ? 20.157 -11.353 -50.984 1.00 90.44 147 ARG A CA 1
ATOM 1198 C C . ARG A 1 147 ? 19.757 -12.045 -52.276 1.00 90.44 147 ARG A C 1
ATOM 1200 O O . ARG A 1 147 ? 20.457 -11.911 -53.276 1.00 90.44 147 ARG A O 1
ATOM 1207 N N . GLU A 1 148 ? 18.658 -12.787 -52.250 1.00 90.62 148 GLU A N 1
ATOM 1208 C CA . GLU A 1 148 ? 18.209 -13.553 -53.408 1.00 90.62 148 GLU A CA 1
ATOM 1209 C C . GLU A 1 148 ? 17.883 -12.627 -54.584 1.00 90.62 148 GLU A C 1
ATOM 1211 O O . GLU A 1 148 ? 18.393 -12.821 -55.685 1.00 90.62 148 GLU A O 1
ATOM 1216 N N . TRP A 1 149 ? 17.138 -11.548 -54.337 1.00 90.56 149 TRP A N 1
ATOM 1217 C CA . TRP A 1 149 ? 16.812 -10.560 -55.362 1.00 90.56 149 TRP A CA 1
ATOM 1218 C C . TRP A 1 149 ? 18.059 -9.842 -55.898 1.00 90.56 149 TRP A C 1
ATOM 1220 O O . TRP A 1 149 ? 18.223 -9.707 -57.111 1.00 90.56 149 TRP A O 1
ATOM 1230 N N . VAL A 1 150 ? 18.989 -9.430 -55.027 1.00 90.75 150 VAL A N 1
ATOM 1231 C CA . VAL A 1 150 ? 20.210 -8.740 -55.475 1.00 90.75 150 VAL A CA 1
ATOM 1232 C C . VAL A 1 150 ? 21.066 -9.650 -56.356 1.00 90.75 150 VAL A C 1
ATOM 1234 O O . VAL A 1 150 ? 21.602 -9.225 -57.380 1.00 90.75 150 VAL A O 1
ATOM 1237 N N . HIS A 1 151 ? 21.204 -10.917 -55.982 1.00 88.06 151 HIS A N 1
ATOM 1238 C CA . HIS A 1 151 ? 22.033 -11.845 -56.737 1.00 88.06 151 HIS A CA 1
ATOM 1239 C C . HIS A 1 151 ? 21.366 -12.333 -58.028 1.00 88.06 151 HIS A C 1
ATOM 1241 O O . HIS A 1 151 ? 22.066 -12.484 -59.027 1.00 88.06 151 HIS A O 1
ATOM 1247 N N . ASN A 1 152 ? 20.045 -12.517 -58.031 1.00 87.00 152 ASN A N 1
ATOM 1248 C CA . ASN A 1 152 ? 19.328 -13.118 -59.158 1.00 87.00 152 ASN A CA 1
ATOM 1249 C C . ASN A 1 152 ? 18.709 -12.097 -60.118 1.00 87.00 152 ASN A C 1
ATOM 1251 O O . ASN A 1 152 ? 18.404 -12.445 -61.252 1.00 87.00 152 ASN A O 1
ATOM 1255 N N . VAL A 1 153 ? 18.497 -10.852 -59.685 1.00 87.12 153 VAL A N 1
ATOM 1256 C CA . VAL A 1 153 ? 17.868 -9.804 -60.505 1.00 87.12 153 VAL A CA 1
ATOM 1257 C C . VAL A 1 153 ? 18.832 -8.650 -60.727 1.00 87.12 153 VAL A C 1
ATOM 1259 O O . VAL A 1 153 ? 19.101 -8.287 -61.868 1.00 87.12 153 VAL A O 1
ATOM 1262 N N . PHE A 1 154 ? 19.389 -8.088 -59.652 1.00 84.00 154 PHE A N 1
ATOM 1263 C CA . PHE A 1 154 ? 20.216 -6.882 -59.749 1.00 84.00 154 PHE A CA 1
ATOM 1264 C C . PHE A 1 154 ? 21.574 -7.136 -60.424 1.00 84.00 154 PHE A C 1
ATOM 1266 O O . PHE A 1 154 ? 22.041 -6.304 -61.197 1.00 84.00 154 PHE A O 1
ATOM 1273 N N . LYS A 1 155 ? 22.211 -8.287 -60.161 1.00 78.06 155 LYS A N 1
ATOM 1274 C CA . LYS A 1 155 ? 23.506 -8.650 -60.770 1.00 78.06 155 LYS A CA 1
ATOM 1275 C C . LYS A 1 155 ? 23.412 -9.197 -62.192 1.00 78.06 155 LYS A C 1
ATOM 1277 O O . LYS A 1 155 ? 24.448 -9.301 -62.849 1.00 78.06 155 LYS A O 1
ATOM 1282 N N . VAL A 1 156 ? 22.230 -9.590 -62.663 1.00 69.56 156 VAL A N 1
ATOM 1283 C CA . VAL A 1 156 ? 22.117 -10.251 -63.966 1.00 69.56 156 VAL A CA 1
ATOM 1284 C C . VAL A 1 156 ? 22.333 -9.227 -65.071 1.00 69.56 156 VAL A C 1
ATOM 1286 O O . VAL A 1 156 ? 21.493 -8.372 -65.347 1.00 69.56 156 VAL A O 1
ATOM 1289 N N . LYS A 1 157 ? 23.494 -9.332 -65.717 1.00 61.84 157 LYS A N 1
ATOM 1290 C CA . LYS A 1 157 ? 23.800 -8.630 -66.955 1.00 61.84 157 LYS A CA 1
ATOM 1291 C C . LYS A 1 157 ? 22.961 -9.290 -68.049 1.00 61.84 157 LYS A C 1
ATOM 1293 O O . LYS A 1 157 ? 23.192 -10.449 -68.377 1.00 61.84 157 LYS A O 1
ATOM 1298 N N . ARG A 1 158 ? 21.943 -8.591 -68.550 1.00 56.62 158 ARG A N 1
ATOM 1299 C CA . ARG A 1 158 ? 21.243 -9.018 -69.765 1.00 56.62 158 ARG A CA 1
ATOM 1300 C C . ARG A 1 158 ? 22.231 -8.811 -70.920 1.00 56.62 158 ARG A C 1
ATOM 1302 O O . ARG A 1 158 ? 22.703 -7.686 -71.084 1.00 56.62 158 ARG A O 1
ATOM 1309 N N . GLU A 1 159 ? 22.617 -9.903 -71.576 1.00 47.81 159 GLU A N 1
ATOM 1310 C CA . GLU A 1 159 ? 23.430 -9.897 -72.804 1.00 47.81 159 GLU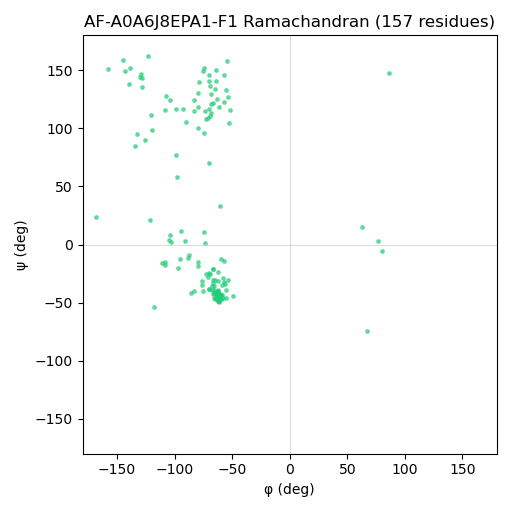 A CA 1
ATOM 1311 C C . GLU A 1 159 ? 22.752 -9.099 -73.922 1.00 47.81 159 GLU A C 1
ATOM 1313 O O . GLU A 1 159 ? 21.498 -9.127 -73.993 1.00 47.81 159 GLU A O 1
#

Sequence (159 aa):
MNKTSLPSISLNSLEQINLGDNPFSCTCNQKWFFEWIKQTKVKIVGYPNRYKCRNSNELVGQFLKDYNPTDDICKPWNPLYTMAIVLSLFGVSILVIIICVWICQNNIKNTVHLLRVVYNHRQGHVAFDERLNYEYHAFAVYCGADREWVHNVFKVKRE

Secondary structure (DSSP, 8-state):
---TTS-S--GGG--EE--TT--EE-SGGGHHHHHHHHH--SEETTTTTT-BEEESTT-TT-BTTT----TTTS-SS-HHHHHHHHHHHHHHHHHHHHHHHHHHHHHHHHHHHHHHHHHHHHT-PPPP-TTS--S-S------GGGHHHIIIIIS----

Solvent-accessible surface area (backbone atoms only — not comparable to full-atom values): 10052 Å² total; per-residue (Å²): 140,91,66,97,80,67,70,90,64,59,72,86,78,45,64,66,48,74,69,53,75,46,80,37,60,70,45,69,92,42,45,68,57,57,53,42,68,76,69,53,88,48,43,57,49,59,64,60,86,35,34,34,21,62,33,69,95,85,41,62,68,40,42,54,83,75,64,73,88,47,65,87,79,46,54,94,64,58,68,69,57,55,50,52,52,54,53,51,53,52,50,51,52,51,53,52,51,53,52,50,50,60,59,46,51,56,54,51,53,50,51,53,51,52,49,51,53,54,52,53,57,70,74,45,81,78,77,81,60,85,86,59,89,70,94,65,97,76,86,89,87,80,56,83,88,49,45,65,54,45,62,70,55,72,62,56,76,80,130

pLDDT: mean 81.6, std 11.94, range [43.25, 97.94]